Protein AF-A0A3B8XBS9-F1 (afdb_monomer_lite)

pLDDT: mean 78.5, std 13.41, range [51.91, 97.44]

Sequence (140 aa):
MGIAYRLMYAVGFTPWDRAVAIPLKELIEGPNALPAGRALDLGSGMGTKSVYMATHGGLKRDQRVRYAEGVTALAAPGATLLMMAFTKALPPVPSGVSETELRERFGPAWDLAWTKTGEQAGTPAMMRAAAAWFRLKKAA

Structure (mmCIF, N/CA/C/O backbone):
data_AF-A0A3B8XBS9-F1
#
_entry.id   AF-A0A3B8XBS9-F1
#
loop_
_atom_site.group_PDB
_atom_site.id
_atom_site.type_symbol
_atom_site.label_atom_id
_atom_site.label_alt_id
_atom_site.label_comp_id
_atom_site.label_asym_id
_atom_site.label_entity_id
_atom_site.label_seq_id
_atom_site.pdbx_PDB_ins_code
_atom_site.Cartn_x
_atom_site.Cartn_y
_atom_site.Cartn_z
_atom_site.occupancy
_atom_site.B_iso_or_equiv
_atom_site.auth_seq_id
_atom_site.auth_comp_id
_atom_site.auth_asym_id
_atom_site.auth_atom_id
_atom_site.pdbx_PDB_model_num
ATOM 1 N N . MET A 1 1 ? 10.762 -5.964 -21.915 1.00 56.34 1 MET A N 1
ATOM 2 C CA . MET A 1 1 ? 11.043 -7.201 -21.148 1.00 56.34 1 MET A CA 1
ATOM 3 C C . MET A 1 1 ? 12.070 -8.040 -21.893 1.00 56.34 1 MET A C 1
ATOM 5 O O . MET A 1 1 ? 11.888 -8.239 -23.086 1.00 56.34 1 MET A O 1
ATOM 9 N N . GLY A 1 2 ? 13.154 -8.473 -21.240 1.00 67.12 2 GLY A N 1
ATOM 10 C CA . GLY A 1 2 ? 14.240 -9.217 -21.899 1.00 67.12 2 GLY A CA 1
ATOM 11 C C . GLY A 1 2 ? 13.873 -10.673 -22.215 1.00 67.12 2 GLY A C 1
ATOM 12 O O . GLY A 1 2 ? 13.069 -11.277 -21.508 1.00 67.12 2 GLY A O 1
ATOM 13 N N . ILE A 1 3 ? 14.483 -11.246 -23.257 1.00 75.69 3 ILE A N 1
ATOM 14 C CA . ILE A 1 3 ? 14.268 -12.636 -23.714 1.00 75.69 3 ILE A CA 1
ATOM 15 C C . ILE A 1 3 ? 14.469 -13.659 -22.586 1.00 75.69 3 ILE A C 1
ATOM 17 O O . ILE A 1 3 ? 13.648 -14.559 -22.424 1.00 75.69 3 ILE A O 1
ATOM 21 N N . ALA A 1 4 ? 15.484 -13.459 -21.742 1.00 68.44 4 ALA A N 1
ATOM 22 C CA . ALA A 1 4 ? 15.750 -14.313 -20.584 1.00 68.44 4 ALA A CA 1
ATOM 23 C C . ALA A 1 4 ? 14.558 -14.396 -19.611 1.00 68.44 4 ALA A C 1
ATOM 25 O O . ALA A 1 4 ? 14.258 -15.461 -19.082 1.00 68.44 4 ALA A O 1
ATOM 26 N N . TYR A 1 5 ? 13.834 -13.289 -19.411 1.00 60.62 5 TYR A N 1
ATOM 27 C CA . TYR A 1 5 ? 12.685 -13.240 -18.506 1.00 60.62 5 TYR A CA 1
ATOM 28 C C . TYR A 1 5 ? 11.508 -14.058 -19.048 1.00 60.62 5 TYR A C 1
ATOM 30 O O . TYR A 1 5 ? 10.902 -14.835 -18.319 1.00 60.62 5 TYR A O 1
ATOM 38 N N . ARG A 1 6 ? 11.226 -13.942 -20.354 1.00 68.19 6 ARG A N 1
ATOM 39 C CA . ARG A 1 6 ? 10.164 -14.718 -21.016 1.00 68.19 6 ARG A CA 1
ATOM 40 C C . ARG A 1 6 ? 10.451 -16.218 -20.974 1.00 68.19 6 ARG A C 1
ATOM 42 O O . ARG A 1 6 ? 9.531 -16.986 -20.726 1.00 68.19 6 ARG A O 1
ATOM 49 N N . LEU A 1 7 ? 11.709 -16.615 -21.172 1.00 78.25 7 LEU A N 1
ATOM 50 C CA . LEU A 1 7 ? 12.126 -18.017 -21.105 1.00 78.25 7 LEU A CA 1
ATOM 51 C C . LEU A 1 7 ? 11.965 -18.597 -19.698 1.00 78.25 7 LEU A C 1
ATOM 53 O O . LEU A 1 7 ? 11.380 -19.663 -19.562 1.00 78.25 7 LEU A O 1
ATOM 57 N N . MET A 1 8 ? 12.394 -17.878 -18.657 1.00 74.25 8 MET A N 1
ATOM 58 C CA . MET A 1 8 ? 12.225 -18.319 -17.266 1.00 74.25 8 MET A CA 1
ATOM 59 C C . MET A 1 8 ? 10.749 -18.543 -16.892 1.00 74.25 8 MET A C 1
ATOM 61 O O . MET A 1 8 ? 10.430 -19.565 -16.289 1.00 74.25 8 MET A O 1
ATOM 65 N N . TYR A 1 9 ? 9.837 -17.657 -17.319 1.00 66.50 9 TYR A N 1
ATOM 66 C CA . TYR A 1 9 ? 8.392 -17.881 -17.149 1.00 66.50 9 TYR A CA 1
ATOM 67 C C . TYR A 1 9 ? 7.872 -19.065 -17.961 1.00 66.50 9 TYR A C 1
ATOM 69 O O . TYR A 1 9 ? 7.064 -19.834 -17.451 1.00 66.50 9 TYR A O 1
ATOM 77 N N . ALA A 1 10 ? 8.326 -19.219 -19.207 1.00 74.25 10 ALA A N 1
ATOM 78 C CA . ALA A 1 10 ? 7.876 -20.299 -20.080 1.00 74.25 10 ALA A CA 1
ATOM 79 C C . ALA A 1 10 ? 8.241 -21.690 -19.536 1.00 74.25 10 ALA A C 1
ATOM 81 O O . ALA A 1 10 ? 7.486 -22.634 -19.739 1.00 74.25 10 ALA A O 1
ATOM 82 N N . VAL A 1 11 ? 9.362 -21.809 -18.817 1.00 81.38 11 VAL A N 1
ATOM 83 C CA . VAL A 1 11 ? 9.810 -23.073 -18.206 1.00 81.38 11 VAL A CA 1
ATOM 84 C C . VAL A 1 11 ? 9.422 -23.214 -16.727 1.00 81.38 11 VAL A C 1
ATOM 86 O O . VAL A 1 11 ? 9.876 -24.141 -16.064 1.00 81.38 11 VAL A O 1
ATOM 89 N N . GLY A 1 12 ? 8.614 -22.294 -16.180 1.00 66.50 12 GLY A N 1
ATOM 90 C CA . GLY A 1 12 ? 8.169 -22.332 -14.778 1.00 66.50 12 GLY A CA 1
ATOM 91 C C . GLY A 1 12 ? 9.267 -22.050 -13.741 1.00 66.50 12 GLY A C 1
ATOM 92 O O . GLY A 1 12 ? 9.093 -22.316 -12.553 1.00 66.50 12 GLY A O 1
ATOM 93 N N . PHE A 1 13 ? 10.413 -21.508 -14.156 1.00 75.31 13 PHE A N 1
ATOM 94 C CA . PHE A 1 13 ? 11.512 -21.162 -13.260 1.00 75.31 13 PHE A CA 1
ATOM 95 C C . PHE A 1 13 ? 11.356 -19.722 -12.744 1.00 75.31 13 PHE A C 1
ATOM 97 O O . PHE A 1 13 ? 11.883 -18.779 -13.328 1.00 75.31 13 PHE A O 1
ATOM 104 N N . THR A 1 14 ? 10.647 -19.548 -11.623 1.00 67.38 14 THR A N 1
ATOM 105 C CA . THR A 1 14 ? 10.414 -18.244 -10.964 1.00 67.38 14 THR A CA 1
ATOM 106 C C . THR A 1 14 ? 11.117 -18.165 -9.597 1.00 67.38 14 THR A C 1
ATOM 108 O O . THR A 1 14 ? 10.477 -18.233 -8.550 1.00 67.38 14 THR A O 1
ATOM 111 N N . PRO A 1 15 ? 12.459 -18.051 -9.541 1.00 63.41 15 PRO A N 1
ATOM 112 C CA . PRO A 1 15 ? 13.207 -18.098 -8.277 1.00 63.41 15 PRO A CA 1
ATOM 113 C C . PRO A 1 15 ? 12.849 -16.963 -7.304 1.00 63.41 15 PRO A C 1
ATOM 115 O O . PRO A 1 15 ? 12.975 -17.137 -6.098 1.00 63.41 15 PRO A O 1
ATOM 118 N N . TRP A 1 16 ? 12.354 -15.832 -7.812 1.00 65.62 16 TRP A N 1
ATOM 119 C CA . TRP A 1 16 ? 11.865 -14.701 -7.011 1.00 65.62 16 TRP A CA 1
ATOM 120 C C . TRP A 1 16 ? 10.494 -14.934 -6.352 1.00 65.62 16 TRP A C 1
ATOM 122 O O . TRP A 1 16 ? 10.027 -14.061 -5.634 1.00 65.62 16 TRP A O 1
ATOM 132 N N . ASP A 1 17 ? 9.854 -16.080 -6.586 1.00 63.16 17 ASP A N 1
ATOM 133 C CA . ASP A 1 17 ? 8.454 -16.349 -6.221 1.00 63.16 17 ASP A CA 1
ATOM 134 C C . ASP A 1 17 ? 8.303 -17.580 -5.305 1.00 63.16 17 ASP A C 1
ATOM 136 O O . ASP A 1 17 ? 7.211 -18.088 -5.073 1.00 63.16 17 ASP A O 1
ATOM 140 N N . ARG A 1 18 ? 9.428 -18.111 -4.807 1.00 63.97 18 ARG A N 1
ATOM 141 C CA . ARG A 1 18 ? 9.477 -19.369 -4.037 1.00 63.97 18 ARG A CA 1
ATOM 142 C C . ARG A 1 18 ? 9.427 -19.184 -2.524 1.00 63.97 18 ARG A C 1
ATOM 144 O O . ARG A 1 18 ? 9.417 -20.173 -1.798 1.00 63.97 18 ARG A O 1
ATOM 151 N N . ALA A 1 19 ? 9.448 -17.945 -2.045 1.00 66.56 19 ALA A N 1
ATOM 152 C CA . ALA A 1 19 ? 9.468 -17.632 -0.625 1.00 66.56 19 ALA A CA 1
ATOM 153 C C . ALA A 1 19 ? 8.309 -16.703 -0.272 1.00 66.56 19 ALA A C 1
ATOM 155 O O . ALA A 1 19 ? 8.049 -15.723 -0.970 1.00 66.56 19 ALA A O 1
ATOM 156 N N . VAL A 1 20 ? 7.643 -16.998 0.845 1.00 71.19 20 VAL A N 1
ATOM 157 C CA . VAL A 1 20 ? 6.660 -16.090 1.442 1.00 71.19 20 VAL A CA 1
ATOM 158 C C . VAL A 1 20 ? 7.371 -14.793 1.817 1.00 71.19 20 VAL A C 1
ATOM 160 O O . VAL A 1 20 ? 8.438 -14.817 2.433 1.00 71.19 20 VAL A O 1
ATOM 163 N N . ALA A 1 21 ? 6.781 -13.655 1.449 1.00 77.00 21 ALA A N 1
ATOM 164 C CA . ALA A 1 21 ? 7.328 -12.355 1.806 1.00 77.00 21 ALA A CA 1
ATOM 165 C C . ALA A 1 21 ? 7.444 -12.227 3.333 1.00 77.00 21 ALA A C 1
ATOM 167 O O . ALA A 1 21 ? 6.465 -12.445 4.046 1.00 77.00 21 ALA A O 1
ATOM 168 N N . ILE A 1 22 ? 8.623 -11.836 3.828 1.00 82.31 22 ILE A N 1
ATOM 169 C CA . ILE A 1 22 ? 8.894 -11.710 5.271 1.00 82.31 22 ILE A CA 1
ATOM 170 C C . ILE A 1 22 ? 7.824 -10.859 5.976 1.00 82.31 22 ILE A C 1
ATOM 172 O O . ILE A 1 22 ? 7.284 -11.338 6.970 1.00 82.31 22 ILE A O 1
ATOM 176 N N . PRO A 1 23 ? 7.401 -9.686 5.455 1.00 82.75 23 PRO A N 1
ATOM 177 C CA . PRO A 1 23 ? 6.376 -8.895 6.132 1.00 82.75 23 PRO A CA 1
ATOM 178 C C . PRO A 1 23 ? 4.999 -9.567 6.189 1.00 82.75 23 PRO A C 1
ATOM 180 O O . PRO A 1 23 ? 4.244 -9.336 7.128 1.00 82.75 23 PRO A O 1
ATOM 183 N N . LEU A 1 24 ? 4.661 -10.415 5.210 1.00 82.69 24 LEU A N 1
ATOM 184 C CA . LEU A 1 24 ? 3.436 -11.215 5.256 1.00 82.69 24 LEU A CA 1
ATOM 185 C C . LEU A 1 24 ? 3.555 -12.315 6.313 1.00 82.69 24 LEU A C 1
ATOM 187 O O . LEU A 1 24 ? 2.647 -12.489 7.121 1.00 82.69 24 LEU A O 1
ATOM 191 N N . LYS A 1 25 ? 4.697 -13.011 6.342 1.00 84.12 25 LYS A N 1
ATOM 192 C CA . LYS A 1 25 ? 4.979 -14.041 7.344 1.00 84.12 25 LYS A CA 1
ATOM 193 C C . LYS A 1 25 ? 4.928 -13.468 8.761 1.00 84.12 25 LYS A C 1
ATOM 195 O O . LYS A 1 25 ? 4.287 -14.050 9.622 1.00 84.12 25 LYS A O 1
ATOM 200 N N . GLU A 1 26 ? 5.524 -12.302 9.001 1.00 86.38 26 GLU A N 1
ATOM 201 C CA . GLU A 1 26 ? 5.475 -11.615 10.300 1.00 86.38 26 GLU A CA 1
ATOM 202 C C . GLU A 1 26 ? 4.046 -11.256 10.732 1.00 86.38 26 GLU A C 1
ATOM 204 O O . GLU A 1 26 ? 3.730 -11.327 11.917 1.00 86.38 26 GLU A O 1
ATOM 209 N N . LEU A 1 27 ? 3.169 -10.887 9.791 1.00 85.56 27 LEU A N 1
ATOM 210 C CA . LEU A 1 27 ? 1.770 -10.580 10.098 1.00 85.56 27 LEU A CA 1
ATOM 211 C C . LEU A 1 27 ? 0.921 -11.822 10.391 1.00 85.56 27 LEU A C 1
ATOM 213 O O . LEU A 1 27 ? -0.118 -11.676 11.029 1.00 85.56 27 LEU A O 1
ATOM 217 N N . ILE A 1 28 ? 1.329 -13.009 9.936 1.00 85.44 28 ILE A N 1
ATOM 218 C CA . ILE A 1 28 ? 0.577 -14.263 10.115 1.00 85.44 28 ILE A CA 1
ATOM 219 C C . ILE A 1 28 ? 1.144 -15.106 11.266 1.00 85.44 28 ILE A C 1
ATOM 221 O O . ILE A 1 28 ? 0.385 -15.674 12.042 1.00 85.44 28 ILE A O 1
ATOM 225 N N . GLU A 1 29 ? 2.467 -15.191 11.379 1.00 88.06 29 GLU A N 1
ATOM 226 C CA . GLU A 1 29 ? 3.182 -16.100 12.287 1.00 88.06 29 GLU A CA 1
ATOM 227 C C . GLU A 1 29 ? 4.015 -15.358 13.346 1.00 88.06 29 GLU A C 1
ATOM 229 O O . GLU A 1 29 ? 4.594 -15.984 14.232 1.00 88.06 29 GLU A O 1
ATOM 234 N N . GLY A 1 30 ? 4.140 -14.031 13.242 1.00 86.38 30 GLY A N 1
ATOM 235 C CA . GLY A 1 30 ? 4.991 -13.238 14.127 1.00 86.38 30 GLY A CA 1
ATOM 236 C C . GLY A 1 30 ? 4.409 -13.023 15.530 1.00 86.38 30 GLY A C 1
ATOM 237 O O . GLY A 1 30 ? 3.253 -13.340 15.801 1.00 86.38 30 GLY A O 1
ATOM 238 N N . PRO A 1 31 ? 5.182 -12.399 16.438 1.00 86.62 31 PRO A N 1
ATOM 239 C CA . PRO A 1 31 ? 4.768 -12.181 17.829 1.00 86.62 31 PRO A CA 1
ATOM 240 C C . PRO A 1 31 ? 3.521 -11.293 17.969 1.00 86.62 31 PRO A C 1
ATOM 242 O O . PRO A 1 31 ? 2.835 -11.354 18.981 1.00 86.62 31 PRO A O 1
ATOM 245 N N . ASN A 1 32 ? 3.224 -10.486 16.945 1.00 86.62 32 ASN A N 1
ATOM 246 C CA . ASN A 1 32 ? 2.040 -9.631 16.858 1.00 86.62 32 ASN A CA 1
ATOM 247 C C . ASN A 1 32 ? 1.136 -10.057 15.686 1.00 86.62 32 ASN A C 1
ATOM 249 O O . ASN A 1 32 ? 0.623 -9.198 14.960 1.00 86.62 32 ASN A O 1
ATOM 253 N N . ALA A 1 33 ? 1.019 -11.370 15.456 1.00 86.25 33 ALA A N 1
ATOM 254 C CA . ALA A 1 33 ? 0.208 -11.933 14.385 1.00 86.25 33 ALA A CA 1
ATOM 255 C C . ALA A 1 33 ? -1.233 -11.411 14.434 1.00 86.25 33 ALA A C 1
ATOM 257 O O . ALA A 1 33 ? -1.836 -11.244 15.497 1.00 86.25 33 ALA A O 1
ATOM 258 N N . LEU A 1 34 ? -1.786 -11.145 13.254 1.00 85.56 34 LEU A N 1
ATOM 259 C CA . LEU A 1 34 ? -3.180 -10.762 13.114 1.00 85.56 34 LEU A CA 1
ATOM 260 C C . LEU A 1 34 ? -4.085 -11.958 13.442 1.00 85.56 34 LEU A C 1
ATOM 262 O O . LEU A 1 34 ? -3.750 -13.093 13.094 1.00 85.56 34 LEU A O 1
ATOM 266 N N . PRO A 1 35 ? -5.253 -11.725 14.069 1.00 83.25 35 PRO A N 1
ATOM 267 C CA . PRO A 1 35 ? -6.230 -12.786 14.259 1.00 83.25 35 PRO A CA 1
ATOM 268 C C . PRO A 1 35 ? -6.678 -13.339 12.902 1.00 83.25 35 PRO A C 1
ATOM 270 O O . PRO A 1 35 ? -6.777 -12.601 11.916 1.00 83.25 35 PRO A O 1
ATOM 273 N N . ALA A 1 36 ? -6.977 -14.638 12.861 1.00 81.06 36 ALA A N 1
ATOM 274 C CA . ALA A 1 36 ? -7.491 -15.279 11.659 1.00 81.06 36 ALA A CA 1
ATOM 275 C C . ALA A 1 36 ? -8.768 -14.575 11.168 1.00 81.06 36 ALA A C 1
ATOM 277 O O . ALA A 1 36 ? -9.656 -14.234 11.951 1.00 81.06 36 ALA A O 1
ATOM 278 N N . GLY A 1 37 ? -8.865 -14.367 9.857 1.00 76.06 37 GLY A N 1
ATOM 279 C CA . GLY A 1 37 ? -9.963 -13.632 9.244 1.00 76.06 37 GLY A CA 1
ATOM 280 C C . GLY A 1 37 ? -10.007 -13.814 7.732 1.00 76.06 37 GLY A C 1
ATOM 281 O O . GLY A 1 37 ? -9.249 -14.592 7.154 1.00 76.06 37 GLY A O 1
ATOM 282 N N . ARG A 1 38 ? -10.917 -13.089 7.077 1.00 77.56 38 ARG A N 1
ATOM 283 C CA . ARG A 1 38 ? -11.006 -13.082 5.612 1.00 77.56 38 ARG A CA 1
ATOM 284 C C . ARG A 1 38 ? -9.839 -12.282 5.037 1.00 77.56 38 ARG A C 1
ATOM 286 O O . ARG A 1 38 ? -9.664 -11.119 5.389 1.00 77.56 38 ARG A O 1
ATOM 293 N N . ALA A 1 39 ? -9.088 -12.896 4.130 1.00 75.12 39 ALA A N 1
ATOM 294 C CA . ALA A 1 39 ? -8.021 -12.249 3.379 1.00 75.12 39 ALA A CA 1
ATOM 295 C C . ALA A 1 39 ? -8.399 -12.162 1.895 1.00 75.12 39 ALA A C 1
ATOM 297 O O . ALA A 1 39 ? -8.988 -13.090 1.341 1.00 75.12 39 ALA A O 1
ATOM 298 N N . LEU A 1 40 ? -8.052 -11.042 1.263 1.00 74.75 40 LEU A N 1
ATOM 299 C CA . LEU A 1 40 ? -8.159 -10.830 -0.177 1.00 74.75 40 LEU A CA 1
ATOM 300 C C . LEU A 1 40 ? -6.770 -10.476 -0.698 1.00 74.75 40 LEU A C 1
ATOM 302 O O . LEU A 1 40 ? -6.182 -9.491 -0.258 1.00 74.75 40 LEU A O 1
ATOM 306 N N . ASP A 1 41 ? -6.265 -11.265 -1.638 1.00 71.44 41 ASP A N 1
ATOM 307 C CA . ASP A 1 41 ? -4.999 -10.987 -2.306 1.00 71.44 41 ASP A CA 1
ATOM 308 C C . ASP A 1 41 ? -5.260 -10.311 -3.661 1.00 71.44 41 ASP A C 1
ATOM 310 O O . ASP A 1 41 ? -5.790 -10.912 -4.601 1.00 71.44 41 ASP A O 1
ATOM 314 N N . LEU A 1 42 ? -4.914 -9.026 -3.746 1.00 68.56 42 LEU A N 1
ATOM 315 C CA . LEU A 1 42 ? -5.034 -8.223 -4.958 1.00 68.56 42 LEU A CA 1
ATOM 316 C C . LEU A 1 42 ? -3.698 -8.215 -5.697 1.00 68.56 42 LEU A C 1
ATOM 318 O O . LEU A 1 42 ? -2.826 -7.387 -5.441 1.00 68.56 42 LEU A O 1
ATOM 322 N N . GLY A 1 43 ? -3.569 -9.126 -6.662 1.00 64.94 43 GLY A N 1
ATOM 323 C CA . GLY A 1 43 ? -2.333 -9.310 -7.426 1.00 64.94 43 GLY A CA 1
ATOM 324 C C . GLY A 1 43 ? -1.617 -10.638 -7.174 1.00 64.94 43 GLY A C 1
ATOM 325 O O . GLY A 1 43 ? -0.444 -10.736 -7.521 1.00 64.94 43 GLY A O 1
ATOM 326 N N . SER A 1 44 ? -2.334 -11.652 -6.677 1.00 53.44 44 SER A N 1
ATOM 327 C CA . SER A 1 44 ? -1.882 -12.992 -6.247 1.00 53.44 44 SER A CA 1
ATOM 328 C C . SER A 1 44 ? -1.163 -13.884 -7.276 1.00 53.44 44 SER A C 1
ATOM 330 O O . SER A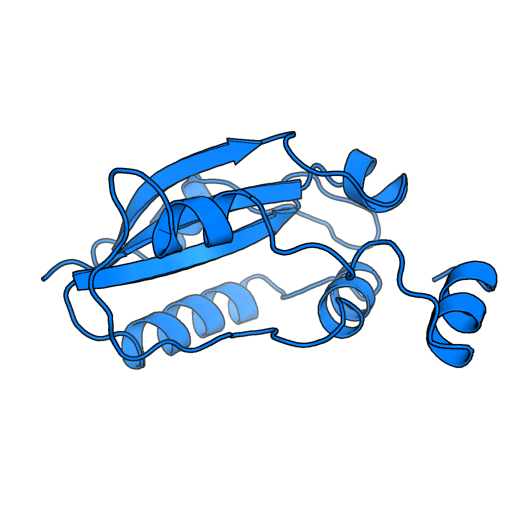 1 44 ? -1.024 -15.090 -7.079 1.00 53.44 44 SER A O 1
ATOM 332 N N . GLY A 1 45 ? -0.799 -13.351 -8.442 1.00 54.44 45 GLY A N 1
ATOM 333 C CA . GLY A 1 45 ? -0.106 -14.116 -9.477 1.00 54.44 45 GLY A CA 1
ATOM 334 C C . GLY A 1 45 ? 1.395 -14.238 -9.208 1.00 54.44 45 GLY A C 1
ATOM 335 O O . GLY A 1 45 ? 1.916 -13.665 -8.262 1.00 54.44 45 GLY A O 1
ATOM 336 N N . MET A 1 46 ? 2.112 -14.884 -10.133 1.00 51.91 46 MET A N 1
ATOM 337 C CA . MET A 1 46 ? 3.564 -15.132 -10.054 1.00 51.91 46 MET A CA 1
ATOM 338 C C . MET A 1 46 ? 4.450 -13.881 -10.265 1.00 51.91 46 MET A C 1
ATOM 340 O O . MET A 1 46 ? 5.455 -13.911 -10.985 1.00 51.91 46 MET A O 1
ATOM 344 N N . GLY A 1 47 ? 3.984 -12.702 -9.842 1.00 52.81 47 GLY A N 1
ATOM 345 C CA . GLY A 1 47 ? 4.577 -11.397 -10.154 1.00 52.81 47 GLY A CA 1
ATOM 346 C C . GLY A 1 47 ? 4.507 -10.985 -11.634 1.00 52.81 47 GLY A C 1
ATOM 347 O O . GLY A 1 47 ? 4.780 -9.830 -11.957 1.00 52.81 47 GLY A O 1
ATOM 348 N N . THR A 1 48 ? 4.088 -11.871 -12.551 1.00 52.09 48 THR A N 1
ATOM 349 C CA . THR A 1 48 ? 4.087 -11.634 -14.008 1.00 52.09 48 THR A CA 1
ATOM 350 C C . THR A 1 48 ? 3.251 -10.423 -14.389 1.00 52.09 48 THR A C 1
ATOM 352 O O . THR A 1 48 ? 3.655 -9.643 -15.243 1.00 52.09 48 THR A O 1
ATOM 355 N N . LYS A 1 49 ? 2.091 -10.241 -13.747 1.00 54.94 49 LYS A N 1
ATOM 356 C CA . LYS A 1 49 ? 1.194 -9.105 -13.999 1.00 54.9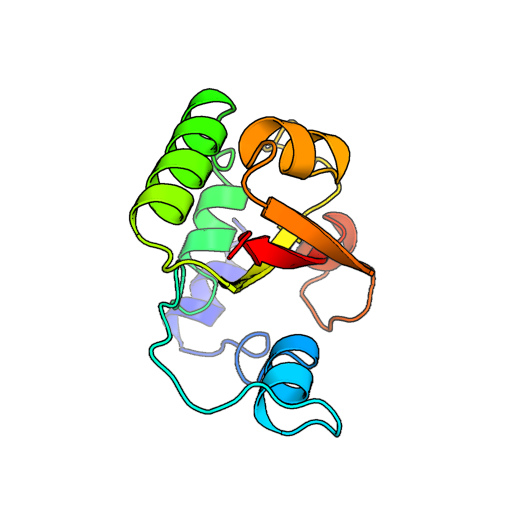4 49 LYS A CA 1
ATOM 357 C C . LYS A 1 49 ? 1.798 -7.804 -13.478 1.00 54.94 49 LYS A C 1
ATOM 359 O O . LYS A 1 49 ? 1.766 -6.805 -14.186 1.00 54.94 49 LYS A O 1
ATOM 364 N N . SER A 1 50 ? 2.415 -7.829 -12.298 1.00 53.78 50 SER A N 1
ATOM 365 C CA . SER A 1 50 ? 3.106 -6.677 -11.709 1.00 53.78 50 SER A CA 1
ATOM 366 C C . SER A 1 50 ? 4.308 -6.255 -12.548 1.00 53.78 50 SER A C 1
ATOM 368 O O . SER A 1 50 ? 4.493 -5.071 -12.808 1.00 53.78 50 SER A O 1
ATOM 370 N N . VAL A 1 51 ? 5.079 -7.216 -13.060 1.00 53.50 51 VAL A N 1
ATOM 371 C CA . VAL A 1 51 ? 6.225 -6.955 -13.933 1.00 53.50 51 VAL A CA 1
ATOM 372 C C . VAL A 1 51 ? 5.802 -6.560 -15.351 1.00 53.50 51 VAL A C 1
ATOM 374 O O . VAL A 1 51 ? 6.415 -5.675 -15.953 1.00 53.50 51 VAL A O 1
ATOM 377 N N . TYR A 1 52 ? 4.724 -7.143 -15.877 1.00 57.41 52 TYR A N 1
ATOM 378 C CA . TYR A 1 52 ? 4.113 -6.723 -17.137 1.00 57.41 52 TYR A CA 1
ATOM 379 C C . TYR A 1 52 ? 3.620 -5.279 -17.034 1.00 57.41 52 TYR A C 1
ATOM 381 O O . TYR A 1 52 ? 4.022 -4.449 -17.842 1.00 57.41 52 TYR A O 1
ATOM 389 N N . MET A 1 53 ? 2.857 -4.935 -15.995 1.00 59.56 53 MET A N 1
ATOM 390 C CA . MET A 1 53 ? 2.431 -3.558 -15.745 1.00 59.56 53 MET A CA 1
ATOM 391 C C . MET A 1 53 ? 3.638 -2.636 -15.565 1.00 59.56 53 MET A C 1
ATOM 393 O O . MET A 1 53 ? 3.727 -1.636 -16.265 1.00 59.56 53 MET A O 1
ATOM 397 N N . ALA A 1 54 ? 4.619 -2.990 -14.729 1.00 57.38 54 ALA A N 1
ATOM 398 C CA . ALA A 1 54 ? 5.829 -2.188 -14.527 1.00 57.38 54 ALA A CA 1
ATOM 399 C C . ALA A 1 54 ? 6.649 -1.979 -15.811 1.00 57.38 54 ALA A C 1
ATOM 401 O O . ALA A 1 54 ? 7.366 -0.994 -15.924 1.00 57.38 54 ALA A O 1
ATOM 402 N N . THR A 1 55 ? 6.536 -2.860 -16.807 1.00 54.00 55 THR A N 1
ATOM 403 C CA . THR A 1 55 ? 7.187 -2.656 -18.112 1.00 54.00 55 THR A CA 1
ATOM 404 C C . THR A 1 55 ? 6.318 -2.009 -19.174 1.00 54.00 55 THR A C 1
ATOM 406 O O . THR A 1 55 ? 6.847 -1.620 -20.211 1.00 54.00 55 THR A O 1
ATOM 409 N N . HIS A 1 56 ? 5.028 -1.831 -18.899 1.00 58.72 56 HIS A N 1
ATOM 410 C CA . HIS A 1 56 ? 4.053 -1.192 -19.783 1.00 58.72 56 HIS A CA 1
ATOM 411 C C . HIS A 1 56 ? 3.423 0.058 -19.134 1.00 58.72 56 HIS A C 1
ATOM 413 O O . HIS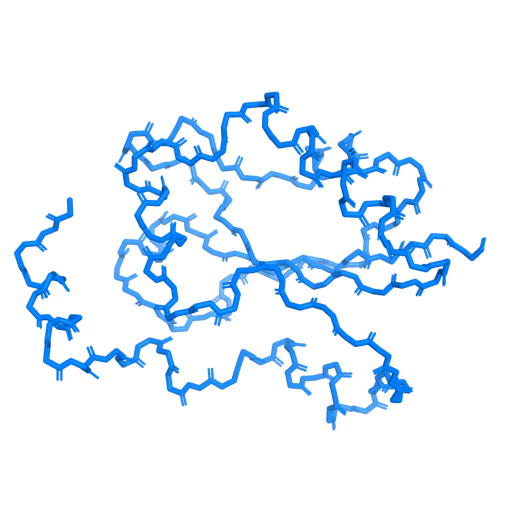 A 1 56 ? 2.305 0.439 -19.467 1.00 58.72 56 HIS A O 1
ATOM 419 N N . GLY A 1 57 ? 4.146 0.712 -18.214 1.00 60.12 57 GLY A N 1
ATOM 420 C CA . GLY A 1 57 ? 3.792 2.028 -17.655 1.00 60.12 57 GLY A CA 1
ATOM 421 C C . GLY A 1 57 ? 3.034 2.022 -16.321 1.00 60.12 57 GLY A C 1
ATOM 422 O O . GLY A 1 57 ? 2.772 3.089 -15.772 1.00 60.12 57 GLY A O 1
ATOM 423 N N . GLY A 1 58 ? 2.745 0.852 -15.754 1.00 71.56 58 GLY A N 1
ATOM 424 C CA . GLY A 1 58 ? 2.063 0.694 -14.469 1.00 71.56 58 GLY A CA 1
ATOM 425 C C . GLY A 1 58 ? 0.624 1.220 -14.478 1.00 71.56 58 GLY A C 1
ATOM 426 O O . GLY A 1 58 ? 0.060 1.532 -15.526 1.00 71.56 58 GLY A O 1
ATOM 427 N N . LEU A 1 59 ? 0.022 1.339 -13.290 1.00 80.06 59 LEU A N 1
ATOM 428 C CA . LEU A 1 59 ? -1.231 2.079 -13.140 1.00 80.06 59 LEU A CA 1
ATOM 429 C C . LEU A 1 59 ? -0.970 3.580 -13.319 1.00 80.06 59 LEU A C 1
ATOM 431 O O . LEU A 1 59 ? -0.142 4.164 -12.608 1.00 80.06 59 LEU A O 1
ATOM 435 N N . LYS A 1 60 ? -1.726 4.206 -14.228 1.00 81.94 60 LYS A N 1
ATOM 436 C CA . LYS A 1 60 ? -1.795 5.667 -14.394 1.00 81.94 60 LYS A CA 1
ATOM 437 C C . LYS A 1 60 ? -2.378 6.323 -13.138 1.00 81.94 60 LYS A C 1
ATOM 439 O O . LYS A 1 60 ? -3.071 5.666 -12.365 1.00 81.94 60 LYS A O 1
ATOM 444 N N . ARG A 1 61 ? -2.166 7.632 -12.961 1.00 81.44 61 ARG A N 1
ATOM 445 C CA . ARG A 1 61 ? -2.640 8.383 -11.778 1.00 81.44 61 ARG A CA 1
ATOM 446 C C . ARG A 1 61 ? -4.125 8.144 -11.471 1.00 81.44 61 ARG A C 1
ATOM 448 O O . ARG A 1 61 ? -4.430 7.748 -10.353 1.00 81.44 61 ARG A O 1
ATOM 455 N N . ASP A 1 62 ? -5.015 8.257 -12.454 1.00 83.69 62 ASP A N 1
ATOM 456 C CA . ASP A 1 62 ? -6.459 8.037 -12.241 1.00 83.69 62 ASP A CA 1
ATOM 457 C C . ASP A 1 62 ? -6.794 6.575 -11.920 1.00 83.69 62 ASP A C 1
ATOM 459 O O . ASP A 1 62 ? -7.724 6.276 -11.176 1.00 83.69 62 ASP A O 1
ATOM 463 N N . GLN A 1 63 ? -6.019 5.631 -12.460 1.00 86.38 63 GLN A N 1
ATOM 464 C CA . GLN A 1 63 ? -6.181 4.214 -12.137 1.00 86.38 63 GLN A CA 1
ATOM 465 C C . GLN A 1 63 ? -5.729 3.911 -10.705 1.00 86.38 63 GLN A C 1
ATOM 467 O O . GLN A 1 63 ? -6.319 3.046 -10.069 1.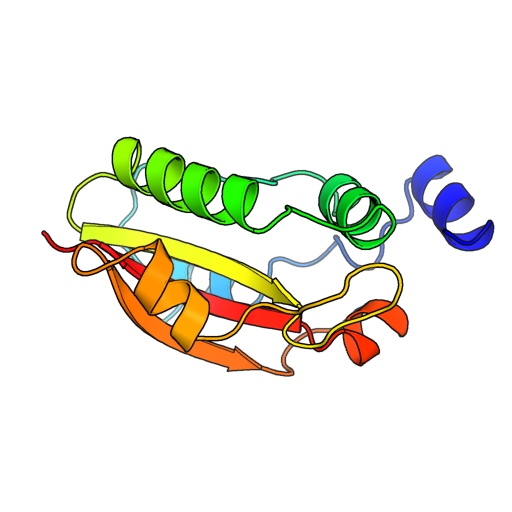00 86.38 63 GLN A O 1
ATOM 472 N N . ARG A 1 64 ? -4.728 4.632 -10.180 1.00 88.00 64 ARG A N 1
ATOM 473 C CA . ARG A 1 64 ? -4.311 4.528 -8.774 1.00 88.00 64 ARG A CA 1
ATOM 474 C C . ARG A 1 64 ? -5.371 5.089 -7.818 1.00 88.00 64 ARG A C 1
ATOM 476 O O . ARG A 1 64 ? -5.546 4.515 -6.751 1.00 88.00 64 ARG A O 1
ATOM 483 N N . VAL A 1 65 ? -6.096 6.151 -8.204 1.00 88.62 65 VAL A N 1
ATOM 484 C CA . VAL A 1 65 ? -7.269 6.641 -7.443 1.00 88.62 65 VAL A CA 1
ATOM 485 C C . VAL A 1 65 ? -8.339 5.554 -7.379 1.00 88.62 65 VAL A C 1
ATOM 487 O O . VAL A 1 65 ? -8.672 5.089 -6.295 1.00 88.62 65 VAL A O 1
ATOM 490 N N . ARG A 1 66 ? -8.788 5.058 -8.540 1.00 89.06 66 ARG A N 1
ATOM 491 C CA . ARG A 1 66 ? -9.827 4.015 -8.608 1.00 89.06 66 ARG A CA 1
ATOM 492 C C . ARG A 1 66 ? -9.438 2.724 -7.894 1.00 89.06 66 ARG A C 1
ATOM 494 O O . ARG A 1 66 ? -10.292 2.039 -7.343 1.00 89.06 66 ARG A O 1
ATOM 501 N N . TYR A 1 67 ? -8.150 2.383 -7.902 1.00 89.50 67 TYR A N 1
ATOM 502 C CA . TYR A 1 67 ? -7.631 1.262 -7.126 1.00 89.50 67 TYR A CA 1
ATOM 503 C C . TYR A 1 67 ? -7.840 1.485 -5.623 1.00 89.50 67 TYR A C 1
ATOM 505 O O . TYR A 1 67 ? -8.412 0.621 -4.965 1.00 89.50 67 TYR A O 1
ATOM 513 N N . ALA A 1 68 ? -7.435 2.641 -5.086 1.00 91.00 68 ALA A N 1
ATOM 514 C CA . ALA A 1 68 ? -7.624 2.961 -3.672 1.00 91.00 68 ALA A CA 1
ATOM 515 C C . ALA A 1 68 ? -9.112 3.000 -3.280 1.00 91.00 68 ALA A C 1
ATOM 517 O O . ALA A 1 68 ? -9.484 2.447 -2.245 1.00 91.00 68 ALA A O 1
ATOM 518 N N . GLU A 1 69 ? -9.974 3.566 -4.130 1.00 91.88 69 GLU A N 1
ATOM 519 C CA . GLU A 1 69 ? -11.432 3.578 -3.938 1.00 91.88 69 GLU A CA 1
ATOM 520 C C . GLU A 1 69 ? -12.014 2.158 -3.899 1.00 91.88 69 GLU A C 1
ATOM 522 O O . GLU A 1 69 ? -12.723 1.806 -2.957 1.00 91.88 69 GLU A O 1
ATOM 527 N N . GLY A 1 70 ? -11.670 1.312 -4.876 1.00 91.38 70 GLY A N 1
ATOM 528 C CA . GLY A 1 70 ? -12.148 -0.070 -4.944 1.00 91.38 70 GLY A CA 1
ATOM 529 C C . GLY A 1 70 ? -11.681 -0.915 -3.757 1.00 91.38 70 GLY A C 1
ATOM 530 O O . GLY A 1 70 ? -12.482 -1.625 -3.151 1.00 91.38 70 GLY A O 1
ATOM 531 N N . VAL A 1 71 ? -10.407 -0.794 -3.369 1.00 92.12 71 VAL A N 1
ATOM 532 C CA . VAL A 1 71 ? -9.870 -1.443 -2.161 1.00 92.12 71 VAL A CA 1
ATOM 533 C C . VAL A 1 71 ? -10.623 -0.973 -0.919 1.00 92.12 71 VAL A C 1
ATOM 535 O O . VAL A 1 71 ? -11.021 -1.786 -0.088 1.00 92.12 71 VAL A O 1
ATOM 538 N N . THR A 1 72 ? -10.861 0.333 -0.800 1.00 93.69 72 THR A N 1
ATOM 539 C CA . THR A 1 72 ? -11.559 0.919 0.349 1.00 93.69 72 THR A CA 1
ATOM 540 C C . THR A 1 72 ? -13.005 0.451 0.442 1.00 93.69 72 THR A C 1
ATOM 542 O O . THR A 1 72 ? -13.460 0.149 1.546 1.00 93.69 72 THR A O 1
ATOM 545 N N . ALA A 1 73 ? -13.706 0.351 -0.689 1.00 92.94 73 ALA A N 1
ATOM 546 C CA . ALA A 1 73 ? -15.086 -0.119 -0.751 1.00 92.94 73 ALA A CA 1
ATOM 547 C C . ALA A 1 73 ? -15.227 -1.593 -0.333 1.00 92.94 73 ALA A C 1
ATOM 549 O O . ALA A 1 73 ? -16.215 -1.959 0.297 1.00 92.94 73 ALA A O 1
ATOM 550 N N . LEU A 1 74 ? -14.236 -2.432 -0.651 1.00 91.31 74 LEU A N 1
ATOM 551 C CA . LEU A 1 74 ? -14.247 -3.862 -0.324 1.00 91.31 74 LEU A CA 1
ATOM 552 C C . LEU A 1 74 ? -13.729 -4.174 1.088 1.00 91.31 74 LEU A C 1
ATOM 554 O O . LEU A 1 74 ? -14.067 -5.212 1.658 1.00 91.31 74 LEU A O 1
ATOM 558 N N . ALA A 1 75 ? -12.888 -3.310 1.655 1.00 92.50 75 ALA A N 1
ATOM 559 C CA . ALA A 1 75 ? -12.279 -3.532 2.959 1.00 92.50 75 ALA A CA 1
ATOM 560 C C . ALA A 1 75 ? -13.283 -3.332 4.106 1.00 92.50 75 ALA A C 1
ATOM 562 O O . ALA A 1 75 ? -13.903 -2.273 4.230 1.00 92.50 75 ALA A O 1
ATOM 563 N N . ALA A 1 76 ? -13.388 -4.314 5.003 1.00 92.50 76 ALA A N 1
ATOM 564 C CA . ALA A 1 76 ? -14.116 -4.151 6.261 1.00 92.50 76 ALA A CA 1
ATOM 565 C C . ALA A 1 76 ? -13.440 -3.093 7.163 1.00 92.50 76 ALA A C 1
ATOM 567 O O . ALA A 1 76 ? -12.226 -2.887 7.046 1.00 92.50 76 ALA A O 1
ATOM 568 N N . PRO A 1 77 ? -14.176 -2.423 8.067 1.00 93.31 77 PRO A N 1
ATOM 569 C CA . PRO A 1 77 ? -13.558 -1.560 9.070 1.00 93.31 77 PRO A CA 1
ATOM 570 C C . PRO A 1 77 ? -12.502 -2.315 9.889 1.00 93.31 77 PRO A C 1
ATOM 572 O O . PRO A 1 77 ? -12.633 -3.514 10.140 1.00 93.31 77 PRO A O 1
ATOM 575 N N . GLY A 1 78 ? -11.406 -1.640 10.239 1.00 92.06 78 GLY A N 1
ATOM 576 C CA . GLY A 1 78 ? -10.262 -2.263 10.915 1.00 92.06 78 GLY A CA 1
ATOM 577 C C . GLY A 1 78 ? -9.373 -3.161 10.039 1.00 92.06 78 GLY A C 1
ATOM 578 O O . GLY A 1 78 ? -8.393 -3.715 10.548 1.00 92.06 78 GLY A O 1
ATOM 579 N N . ALA A 1 79 ? -9.668 -3.319 8.741 1.00 93.94 79 ALA A N 1
ATOM 580 C CA . ALA A 1 79 ? -8.872 -4.149 7.835 1.00 93.94 79 ALA A CA 1
ATOM 581 C C . ALA A 1 79 ? -7.405 -3.696 7.746 1.00 93.94 79 ALA A C 1
ATOM 583 O O . ALA A 1 79 ? -7.089 -2.507 7.790 1.00 93.94 79 ALA A O 1
ATOM 584 N N . THR A 1 80 ? -6.499 -4.660 7.561 1.00 94.12 80 THR A N 1
ATOM 585 C CA . THR A 1 80 ? -5.089 -4.395 7.245 1.00 94.12 80 THR A CA 1
ATOM 586 C C . THR A 1 80 ? -4.847 -4.621 5.757 1.00 94.12 80 THR A C 1
ATOM 588 O O . THR A 1 80 ? -5.148 -5.693 5.238 1.00 94.12 80 THR A O 1
ATOM 591 N N . LEU A 1 81 ? -4.258 -3.629 5.090 1.00 93.00 81 LEU A N 1
ATOM 592 C CA . LEU A 1 81 ? -3.743 -3.743 3.730 1.00 93.00 81 LEU A CA 1
ATOM 593 C C . LEU A 1 81 ? -2.219 -3.818 3.786 1.00 93.00 81 LEU A C 1
ATOM 595 O O . LEU A 1 81 ? -1.562 -2.867 4.210 1.00 93.00 81 LEU A O 1
ATOM 599 N N . LEU A 1 82 ? -1.662 -4.940 3.339 1.00 90.62 82 LEU A N 1
ATOM 600 C CA . LEU A 1 82 ? -0.233 -5.087 3.094 1.00 90.62 82 LEU A CA 1
ATOM 601 C C . LEU A 1 82 ? 0.020 -4.916 1.591 1.00 90.62 82 LEU A C 1
ATOM 603 O O . LEU A 1 82 ? -0.513 -5.674 0.786 1.00 90.62 82 LEU A O 1
ATOM 607 N N . MET A 1 83 ? 0.818 -3.921 1.209 1.00 88.69 83 MET A N 1
ATOM 608 C CA . MET A 1 83 ? 1.066 -3.569 -0.189 1.00 88.69 83 MET A CA 1
ATOM 609 C C . MET A 1 83 ? 2.559 -3.519 -0.486 1.00 88.69 83 MET A C 1
ATOM 611 O O . MET A 1 83 ? 3.303 -2.826 0.198 1.00 88.69 83 MET A O 1
ATOM 615 N N . MET A 1 84 ? 2.987 -4.190 -1.553 1.00 84.69 84 MET A N 1
ATOM 616 C CA . MET A 1 84 ? 4.318 -4.006 -2.126 1.00 84.69 84 MET A CA 1
ATOM 617 C C . MET A 1 84 ? 4.237 -3.061 -3.325 1.00 84.69 84 MET A C 1
ATOM 619 O O . MET A 1 84 ? 3.419 -3.265 -4.223 1.00 84.69 84 MET A O 1
ATOM 623 N N . ALA A 1 85 ? 5.106 -2.055 -3.375 1.00 83.69 85 ALA A N 1
ATOM 624 C CA . ALA A 1 85 ? 5.208 -1.154 -4.517 1.00 83.69 85 ALA A CA 1
ATOM 625 C C . ALA A 1 85 ? 6.648 -0.682 -4.754 1.00 83.69 85 ALA A C 1
ATOM 627 O O . ALA A 1 85 ? 7.493 -0.693 -3.861 1.00 83.69 85 ALA A O 1
ATOM 628 N N . PHE A 1 86 ? 6.931 -0.256 -5.986 1.00 82.94 86 PHE A N 1
ATOM 629 C CA . PHE A 1 86 ? 8.208 0.356 -6.350 1.00 82.94 86 PHE A CA 1
ATOM 630 C C . PHE A 1 86 ? 8.186 1.850 -6.040 1.00 82.94 86 PHE A C 1
ATOM 632 O O . PHE A 1 86 ? 7.266 2.558 -6.452 1.00 82.94 86 PHE A O 1
ATOM 639 N N . THR A 1 87 ? 9.206 2.331 -5.336 1.00 85.38 87 THR A N 1
ATOM 640 C CA . THR A 1 87 ? 9.279 3.724 -4.862 1.00 85.38 87 THR A CA 1
ATOM 641 C C . THR A 1 87 ? 10.059 4.639 -5.799 1.00 85.38 87 THR A C 1
ATOM 643 O O . THR A 1 87 ? 9.895 5.857 -5.751 1.00 85.38 87 THR A O 1
ATOM 646 N N . LYS A 1 88 ? 10.861 4.077 -6.712 1.00 81.62 88 LYS A N 1
ATOM 647 C CA . LYS A 1 88 ? 11.589 4.843 -7.729 1.00 81.62 88 LYS A CA 1
ATOM 648 C C . LYS A 1 88 ? 10.953 4.694 -9.104 1.00 81.62 88 LYS A C 1
ATOM 650 O O . LYS A 1 88 ? 10.476 3.625 -9.478 1.00 81.62 88 LYS A O 1
ATOM 655 N N . ALA A 1 89 ? 10.983 5.783 -9.870 1.00 75.38 89 ALA A N 1
ATOM 656 C CA . ALA A 1 89 ? 10.653 5.749 -11.287 1.00 75.38 89 ALA A CA 1
ATOM 657 C C . ALA A 1 89 ? 11.650 4.851 -12.032 1.00 75.38 89 ALA A C 1
ATOM 659 O O . ALA A 1 89 ? 12.856 4.888 -11.772 1.00 75.38 89 ALA A O 1
ATOM 660 N N . LEU A 1 90 ? 11.145 4.062 -12.975 1.00 68.12 90 LEU A N 1
ATOM 661 C CA . LEU A 1 90 ? 11.963 3.217 -13.833 1.00 68.12 90 LEU A CA 1
ATOM 662 C C . LEU A 1 90 ? 11.354 3.259 -15.237 1.00 68.12 90 LEU A C 1
ATOM 664 O O . LEU A 1 90 ? 10.225 2.795 -15.386 1.00 68.12 90 LEU A O 1
ATOM 668 N N . PRO A 1 91 ? 12.040 3.798 -16.262 1.00 63.12 91 PRO A N 1
ATOM 669 C CA . PRO A 1 91 ? 11.476 3.903 -17.605 1.00 63.12 91 PRO A CA 1
ATOM 670 C C . PRO A 1 91 ? 10.889 2.563 -18.091 1.00 63.12 91 PRO A C 1
ATOM 672 O O . PRO A 1 91 ? 11.564 1.536 -17.968 1.00 63.12 91 PRO A O 1
ATOM 675 N N . PRO A 1 92 ? 9.652 2.533 -18.629 1.00 63.53 92 PRO A N 1
ATOM 676 C CA . PRO A 1 92 ? 8.788 3.665 -18.995 1.00 63.53 92 PRO A CA 1
ATOM 677 C C . PRO A 1 92 ? 7.851 4.176 -17.877 1.00 63.53 92 PRO A C 1
ATOM 679 O O . PRO A 1 92 ? 6.993 5.009 -18.147 1.00 63.53 92 PRO A O 1
ATOM 682 N N . VAL A 1 93 ? 7.962 3.684 -16.640 1.00 67.31 93 VAL A N 1
ATOM 683 C CA . VAL A 1 93 ? 7.134 4.113 -15.500 1.00 67.31 93 VAL A CA 1
ATOM 684 C C . VAL A 1 93 ? 7.647 5.455 -14.968 1.00 67.31 93 VAL A C 1
ATOM 686 O O . VAL A 1 93 ? 8.742 5.506 -14.399 1.00 67.31 93 VAL A O 1
ATOM 689 N N . PRO A 1 94 ? 6.871 6.545 -15.113 1.00 68.38 94 PRO A N 1
ATOM 690 C CA . PRO A 1 94 ? 7.352 7.896 -14.836 1.00 68.38 94 PRO A CA 1
ATOM 691 C 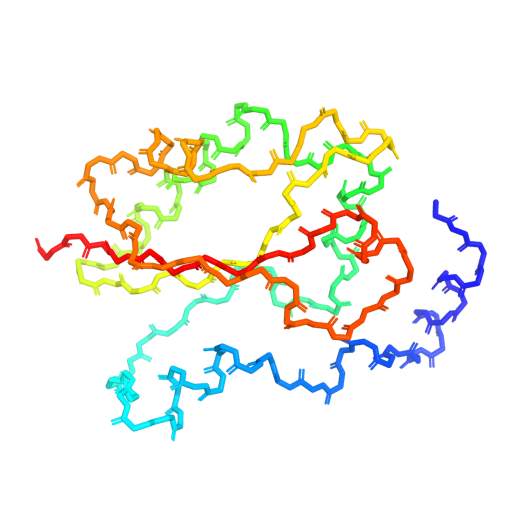C . PRO A 1 94 ? 7.432 8.215 -13.339 1.00 68.38 94 PRO A C 1
ATOM 693 O O . PRO A 1 94 ? 8.101 9.172 -12.960 1.00 68.38 94 PRO A O 1
ATOM 696 N N . SER A 1 95 ? 6.758 7.444 -12.477 1.00 78.50 95 SER A N 1
ATOM 697 C CA . SER A 1 95 ? 6.743 7.688 -11.033 1.00 78.50 95 SER A CA 1
ATOM 698 C C . SER A 1 95 ? 6.588 6.410 -10.210 1.00 78.50 95 SER A C 1
ATOM 700 O O . SER A 1 95 ? 5.736 5.560 -10.496 1.00 78.50 95 SER A O 1
ATOM 702 N N . GLY A 1 96 ? 7.378 6.318 -9.139 1.00 83.06 96 GLY A N 1
ATOM 703 C CA . GLY A 1 96 ? 7.158 5.351 -8.067 1.00 83.06 96 GLY A CA 1
ATOM 704 C C . GLY A 1 96 ? 5.945 5.709 -7.203 1.00 83.06 96 GLY A C 1
ATOM 705 O O . GLY A 1 96 ? 5.221 6.661 -7.499 1.00 83.06 96 GLY A O 1
ATOM 706 N N . VAL A 1 97 ? 5.716 4.917 -6.162 1.00 88.38 97 VAL A N 1
ATOM 707 C CA . VAL A 1 97 ? 4.741 5.182 -5.096 1.00 88.38 97 VAL A CA 1
ATOM 708 C C . VAL A 1 97 ? 5.457 5.844 -3.922 1.00 88.38 97 VAL A C 1
ATOM 710 O O . VAL A 1 97 ? 6.531 5.394 -3.522 1.00 88.38 97 VAL A O 1
ATOM 713 N N . SER A 1 98 ? 4.864 6.899 -3.365 1.00 90.25 98 SER A N 1
ATOM 714 C CA . SER A 1 98 ? 5.337 7.558 -2.142 1.00 90.25 98 SER A CA 1
ATOM 715 C C . SER A 1 98 ? 4.327 7.412 -1.004 1.00 90.25 98 SER A C 1
ATOM 717 O O . SER A 1 98 ? 3.138 7.196 -1.238 1.00 90.25 98 SER A O 1
ATOM 719 N N . GLU A 1 99 ? 4.779 7.582 0.241 1.00 93.06 99 GLU A N 1
ATOM 720 C CA . GLU A 1 99 ? 3.867 7.620 1.392 1.00 93.06 99 GLU A CA 1
ATOM 721 C C . GLU A 1 99 ? 2.835 8.742 1.273 1.00 93.06 99 GLU A C 1
ATOM 723 O O . GLU A 1 99 ? 1.670 8.541 1.602 1.00 93.06 99 GLU A O 1
ATOM 728 N N . THR A 1 100 ? 3.245 9.911 0.774 1.00 93.00 100 THR A N 1
ATOM 729 C CA . THR A 1 100 ? 2.346 11.045 0.533 1.00 93.00 100 THR A CA 1
ATOM 730 C C . THR A 1 100 ? 1.239 10.667 -0.443 1.00 93.00 100 THR A C 1
ATOM 732 O O . THR A 1 100 ? 0.075 10.918 -0.158 1.00 93.00 100 THR A O 1
ATOM 735 N N . GLU A 1 101 ? 1.583 9.995 -1.546 1.00 91.62 101 GLU A N 1
ATOM 736 C CA . GLU A 1 101 ? 0.602 9.518 -2.522 1.00 91.62 101 GLU A CA 1
ATOM 737 C C . GLU A 1 101 ? -0.359 8.494 -1.900 1.00 91.62 101 GLU A C 1
ATOM 739 O O . GLU A 1 101 ? -1.558 8.533 -2.169 1.00 91.62 101 GLU A O 1
ATOM 744 N N . LEU A 1 102 ? 0.139 7.583 -1.057 1.00 93.12 102 LEU A N 1
ATOM 745 C CA . LEU A 1 102 ? -0.715 6.618 -0.361 1.00 93.12 102 LEU A CA 1
ATOM 746 C C . LEU A 1 102 ? -1.684 7.314 0.601 1.00 93.12 102 LEU A C 1
ATOM 748 O O . LEU A 1 102 ? -2.876 7.018 0.568 1.00 93.12 102 LEU A O 1
ATOM 752 N N . ARG A 1 103 ? -1.197 8.261 1.409 1.00 94.12 103 ARG A N 1
ATOM 753 C CA . ARG A 1 103 ? -2.025 9.039 2.346 1.00 94.12 103 ARG A CA 1
ATOM 754 C C . ARG A 1 103 ? -3.079 9.871 1.619 1.00 94.12 103 ARG A C 1
ATOM 756 O O . ARG A 1 103 ? -4.220 9.917 2.056 1.00 94.12 103 ARG A O 1
ATOM 763 N N . GLU A 1 104 ? -2.717 10.485 0.496 1.00 94.12 104 GLU A N 1
ATOM 764 C CA . GLU A 1 104 ? -3.641 11.268 -0.327 1.00 94.12 104 GLU A CA 1
ATOM 765 C C . GLU A 1 104 ? -4.735 10.386 -0.945 1.00 94.12 104 GLU A C 1
ATOM 767 O O . GLU A 1 104 ? -5.916 10.710 -0.856 1.00 94.12 104 GLU A O 1
ATOM 772 N N . ARG A 1 105 ? -4.361 9.249 -1.549 1.00 93.06 105 ARG A N 1
ATOM 773 C CA . ARG A 1 105 ? -5.300 8.411 -2.314 1.00 93.06 105 ARG A CA 1
ATOM 774 C C . ARG A 1 105 ? -6.199 7.537 -1.452 1.00 93.06 105 ARG A C 1
ATOM 776 O O . ARG A 1 105 ? -7.361 7.356 -1.796 1.00 93.06 105 ARG A O 1
ATOM 783 N N . PHE A 1 106 ? -5.662 6.948 -0.385 1.00 94.38 106 PHE A N 1
ATOM 784 C CA . PHE A 1 106 ? -6.475 6.179 0.560 1.00 94.38 106 PHE A CA 1
ATOM 785 C C . PHE A 1 106 ? -7.239 7.099 1.520 1.00 94.38 106 PHE A C 1
ATOM 787 O O . PHE A 1 106 ? -8.280 6.706 2.051 1.00 94.38 106 PHE A O 1
ATOM 7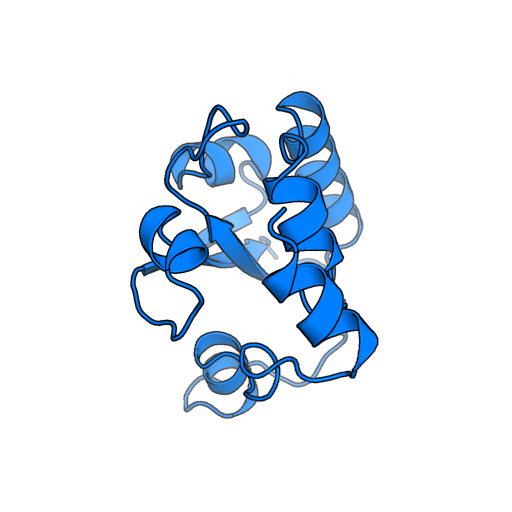94 N N . GLY A 1 107 ? -6.767 8.338 1.682 1.00 91.56 107 GLY A N 1
ATOM 795 C CA . GLY A 1 107 ? -7.451 9.375 2.433 1.00 91.56 107 GLY A CA 1
ATOM 796 C C . GLY A 1 107 ? -7.557 9.061 3.930 1.00 91.56 107 GLY A C 1
ATOM 797 O O . GLY A 1 107 ? -6.882 8.167 4.441 1.00 91.56 107 GLY A O 1
ATOM 798 N N . PRO A 1 108 ? -8.433 9.776 4.656 1.00 93.38 108 PRO A N 1
ATOM 799 C CA . PRO A 1 108 ? -8.535 9.677 6.114 1.00 93.38 108 PRO A CA 1
ATOM 800 C C . PRO A 1 108 ? -9.124 8.348 6.605 1.00 93.38 108 PRO A C 1
ATOM 802 O O . PRO A 1 108 ? -9.102 8.071 7.797 1.00 93.38 108 PRO A O 1
ATOM 805 N N . ALA A 1 109 ? -9.665 7.520 5.706 1.00 94.19 109 ALA A N 1
ATOM 806 C CA . ALA A 1 109 ? -10.183 6.203 6.062 1.00 94.19 109 ALA A CA 1
ATOM 807 C C . ALA A 1 109 ? -9.069 5.200 6.404 1.00 94.19 109 ALA A C 1
ATOM 809 O O . ALA A 1 109 ? -9.371 4.129 6.931 1.00 94.19 109 ALA A O 1
ATOM 810 N N . TRP A 1 110 ? -7.809 5.519 6.090 1.00 97.44 110 TRP A N 1
ATOM 811 C CA . TRP A 1 110 ? -6.673 4.629 6.284 1.00 97.44 110 TRP A CA 1
ATOM 812 C C . TRP A 1 110 ? -5.486 5.335 6.929 1.00 97.44 110 TRP A C 1
ATOM 814 O O . TRP A 1 110 ? -5.018 6.370 6.460 1.00 97.44 110 TRP A O 1
ATOM 824 N N . ASP A 1 111 ? -4.906 4.673 7.922 1.00 96.12 111 ASP A N 1
ATOM 825 C CA . ASP A 1 111 ? -3.649 5.064 8.537 1.00 96.12 111 ASP A CA 1
ATOM 826 C C . ASP A 1 111 ? -2.496 4.265 7.934 1.00 96.12 111 ASP A C 1
ATOM 828 O O . ASP A 1 111 ? -2.506 3.031 7.939 1.00 96.12 111 ASP A O 1
ATOM 832 N N . LEU A 1 112 ? -1.461 4.952 7.446 1.00 96.06 112 LEU A N 1
ATOM 833 C CA . LEU A 1 112 ? -0.199 4.300 7.094 1.00 96.06 112 LEU A CA 1
ATOM 834 C C . LEU A 1 112 ? 0.560 3.963 8.385 1.00 96.06 112 LEU A C 1
ATOM 836 O O . LEU A 1 112 ? 1.127 4.851 9.022 1.00 96.06 112 LEU A O 1
ATOM 840 N N . ALA A 1 113 ? 0.556 2.682 8.752 1.00 93.69 113 ALA A N 1
ATOM 841 C CA . ALA A 1 113 ? 1.134 2.175 9.991 1.00 93.69 113 ALA A CA 1
ATOM 842 C C . ALA A 1 113 ? 2.660 2.043 9.916 1.00 93.69 113 ALA A C 1
ATOM 844 O O . ALA A 1 113 ? 3.348 2.386 10.873 1.00 93.69 113 ALA A O 1
ATOM 845 N N . TRP A 1 114 ? 3.193 1.532 8.801 1.00 94.00 114 TRP A N 1
ATOM 846 C CA . TRP A 1 114 ? 4.638 1.479 8.567 1.00 94.00 114 TRP A CA 1
ATOM 847 C C . TRP A 1 114 ? 4.993 1.337 7.084 1.00 94.00 114 TRP A C 1
ATOM 849 O O . TRP A 1 114 ? 4.190 0.856 6.278 1.00 94.00 114 TRP A O 1
ATOM 859 N N . THR A 1 115 ? 6.248 1.678 6.777 1.00 93.50 115 THR A N 1
ATOM 860 C CA . THR A 1 115 ? 6.929 1.419 5.502 1.00 93.50 115 THR A CA 1
ATOM 861 C C . THR A 1 115 ? 8.230 0.658 5.769 1.00 93.50 115 THR A C 1
ATOM 863 O O . THR A 1 115 ? 8.994 1.030 6.656 1.00 93.50 115 THR A O 1
ATOM 866 N N . LYS A 1 116 ? 8.499 -0.401 5.002 1.00 88.56 116 LYS A N 1
ATOM 867 C CA . LYS A 1 116 ? 9.762 -1.153 5.020 1.00 88.56 116 LYS A CA 1
ATOM 868 C C . LYS A 1 116 ? 10.406 -1.093 3.637 1.00 88.56 116 LYS A C 1
ATOM 870 O O . LYS A 1 116 ? 9.830 -1.562 2.657 1.00 88.56 116 LYS A O 1
ATOM 875 N N . THR A 1 117 ? 11.606 -0.526 3.553 1.00 82.81 117 THR A N 1
ATOM 876 C CA . THR A 1 117 ? 12.392 -0.419 2.312 1.00 82.81 117 THR A CA 1
ATOM 877 C C . THR A 1 117 ? 13.571 -1.385 2.322 1.00 82.81 117 THR A C 1
ATOM 879 O O . THR A 1 117 ? 14.172 -1.594 3.369 1.00 82.81 117 THR A O 1
ATOM 882 N N . GLY A 1 118 ? 13.977 -1.894 1.156 1.00 64.94 118 GLY A N 1
ATOM 883 C CA . GLY A 1 118 ? 15.289 -2.544 0.998 1.00 64.94 118 GLY A CA 1
ATOM 884 C C . GLY A 1 118 ? 15.405 -3.974 1.535 1.00 64.94 118 GLY A C 1
ATOM 885 O O . GLY A 1 118 ? 16.474 -4.568 1.447 1.00 64.94 118 GLY A O 1
ATOM 886 N N . GLU A 1 119 ? 14.316 -4.552 2.031 1.00 58.19 119 GLU A N 1
ATOM 887 C CA . GLU A 1 119 ? 14.294 -5.888 2.627 1.00 58.19 119 GLU A CA 1
ATOM 888 C C . GLU A 1 119 ? 13.690 -6.904 1.642 1.00 58.19 119 GLU A C 1
ATOM 890 O O . GLU A 1 119 ? 12.628 -7.470 1.884 1.00 58.19 119 GLU A O 1
ATOM 895 N N . GLN A 1 120 ? 14.309 -7.086 0.467 1.00 58.69 120 GLN A N 1
ATOM 896 C CA . GLN A 1 120 ? 13.895 -8.125 -0.486 1.00 58.69 120 GLN A CA 1
ATOM 897 C C . GLN A 1 120 ? 15.024 -8.580 -1.416 1.00 58.69 120 GLN A C 1
ATOM 899 O O . GLN A 1 120 ? 15.698 -7.771 -2.052 1.00 58.69 120 GLN A O 1
ATOM 904 N N . ALA A 1 121 ? 15.157 -9.901 -1.558 1.00 53.03 121 ALA A N 1
ATOM 905 C CA . ALA A 1 121 ? 15.815 -10.514 -2.702 1.00 53.03 121 ALA A CA 1
ATOM 906 C C . ALA A 1 121 ? 14.944 -10.306 -3.950 1.00 53.03 121 ALA A C 1
ATOM 908 O O . ALA A 1 121 ? 13.731 -10.506 -3.918 1.00 53.03 121 ALA A O 1
ATOM 909 N N . GLY A 1 122 ? 15.553 -9.906 -5.060 1.00 58.31 122 GLY A N 1
ATOM 910 C CA . GLY A 1 122 ? 14.834 -9.639 -6.298 1.00 58.31 122 GLY A CA 1
ATOM 911 C C . GLY A 1 122 ? 15.781 -9.506 -7.480 1.00 58.31 122 GLY A C 1
ATOM 912 O O . GLY A 1 122 ? 17.002 -9.515 -7.338 1.00 58.31 122 GLY A O 1
ATOM 913 N N . THR A 1 123 ? 15.221 -9.385 -8.681 1.00 61.31 123 THR A N 1
ATOM 914 C CA . THR A 1 123 ? 16.040 -9.142 -9.878 1.00 61.31 123 THR A CA 1
ATOM 915 C C . THR A 1 123 ? 16.751 -7.779 -9.787 1.00 61.31 123 THR A C 1
ATOM 917 O O . THR A 1 123 ? 16.235 -6.869 -9.132 1.00 61.31 123 THR A O 1
ATOM 920 N N . PRO A 1 124 ? 17.874 -7.553 -10.498 1.00 66.44 124 PRO A N 1
ATOM 921 C CA . PRO A 1 124 ? 18.537 -6.243 -10.525 1.00 66.44 124 PRO A CA 1
ATOM 922 C C . PRO A 1 124 ? 17.600 -5.082 -10.900 1.00 66.44 124 PRO A C 1
ATOM 924 O O . PRO A 1 124 ? 17.754 -3.969 -10.406 1.00 66.44 124 PRO A O 1
ATOM 927 N N . ALA A 1 125 ? 16.590 -5.338 -11.739 1.00 63.59 125 ALA A N 1
ATOM 928 C CA . ALA A 1 125 ? 15.567 -4.354 -12.082 1.00 63.59 125 ALA A CA 1
ATOM 929 C C . ALA A 1 125 ? 14.672 -3.985 -10.883 1.00 63.59 125 ALA A C 1
ATOM 931 O O . ALA A 1 125 ? 14.405 -2.805 -10.674 1.00 63.59 125 ALA A O 1
ATOM 932 N N . MET A 1 126 ? 14.258 -4.964 -10.070 1.00 64.69 126 MET A N 1
ATOM 933 C CA . MET A 1 126 ? 13.480 -4.730 -8.842 1.00 64.69 126 MET A CA 1
ATOM 934 C C . MET A 1 126 ? 14.297 -3.965 -7.796 1.00 64.69 126 MET A C 1
ATOM 936 O O . MET A 1 126 ? 13.780 -3.039 -7.174 1.00 64.69 126 MET A O 1
ATOM 940 N N . MET A 1 127 ? 15.589 -4.286 -7.669 1.00 69.31 127 MET A N 1
ATOM 941 C CA . MET A 1 127 ? 16.505 -3.558 -6.785 1.00 69.31 127 MET A CA 1
ATOM 942 C C . MET A 1 127 ? 16.652 -2.092 -7.214 1.00 69.31 127 MET A C 1
ATOM 944 O O . MET A 1 127 ? 16.574 -1.188 -6.385 1.00 69.31 127 MET A O 1
ATOM 948 N N . ARG A 1 128 ? 16.783 -1.826 -8.523 1.00 69.25 128 ARG A N 1
ATOM 949 C CA . ARG A 1 128 ? 16.843 -0.455 -9.070 1.00 69.25 128 ARG A CA 1
ATOM 950 C C . ARG A 1 128 ? 15.532 0.316 -8.899 1.00 69.25 128 ARG A C 1
ATOM 952 O O . ARG A 1 128 ? 15.574 1.516 -8.640 1.00 69.25 128 ARG A O 1
ATOM 959 N N . ALA A 1 129 ? 14.394 -0.365 -9.022 1.00 68.19 129 ALA A N 1
ATOM 960 C CA . ALA A 1 129 ? 13.065 0.210 -8.813 1.00 68.19 129 ALA A CA 1
ATOM 961 C C . ALA A 1 129 ? 12.730 0.459 -7.326 1.00 68.19 129 ALA A C 1
ATOM 963 O O . ALA A 1 129 ? 11.709 1.078 -7.027 1.00 68.19 129 ALA A O 1
ATOM 964 N N . ALA A 1 130 ? 13.602 0.024 -6.405 1.00 79.06 130 ALA A N 1
ATOM 965 C CA . ALA A 1 130 ? 13.481 0.205 -4.960 1.00 79.06 130 ALA A CA 1
ATOM 966 C C . ALA A 1 130 ? 12.117 -0.264 -4.430 1.00 79.06 130 ALA A C 1
ATOM 968 O O . ALA A 1 130 ? 11.260 0.540 -4.050 1.00 79.06 130 ALA A O 1
ATOM 969 N N . ALA A 1 131 ? 11.917 -1.584 -4.449 1.00 79.38 131 ALA A N 1
ATOM 970 C CA . ALA A 1 131 ? 10.755 -2.213 -3.837 1.00 79.38 131 ALA A CA 1
ATOM 971 C C . ALA A 1 131 ? 10.649 -1.850 -2.347 1.00 79.38 131 ALA A C 1
ATOM 973 O O . ALA A 1 131 ? 11.643 -1.854 -1.612 1.00 79.38 131 ALA A O 1
ATOM 974 N N . ALA A 1 132 ? 9.430 -1.545 -1.920 1.00 85.31 132 ALA A N 1
ATOM 975 C CA . ALA A 1 132 ? 9.082 -1.293 -0.536 1.00 85.31 132 ALA A CA 1
ATOM 976 C C . ALA A 1 132 ? 7.742 -1.949 -0.202 1.00 85.31 132 ALA A C 1
ATOM 978 O O . ALA A 1 132 ? 6.872 -2.106 -1.063 1.00 85.31 132 ALA A O 1
ATOM 979 N N . TRP A 1 133 ? 7.594 -2.301 1.067 1.00 88.44 133 TRP A N 1
ATOM 980 C CA . TRP A 1 133 ? 6.348 -2.759 1.655 1.00 88.44 133 TRP A CA 1
ATOM 981 C C . TRP A 1 133 ? 5.721 -1.642 2.476 1.00 88.44 133 TRP A C 1
ATOM 983 O O . TRP A 1 133 ? 6.411 -0.938 3.209 1.00 88.44 133 TRP A O 1
ATOM 993 N N . PHE A 1 134 ? 4.407 -1.527 2.386 1.00 91.94 134 PHE A N 1
ATOM 994 C CA . PHE A 1 134 ? 3.587 -0.577 3.115 1.00 91.94 134 PHE A CA 1
ATOM 995 C C . PHE A 1 134 ? 2.497 -1.347 3.842 1.00 91.94 134 PHE A C 1
ATOM 997 O O . PHE A 1 134 ? 1.851 -2.220 3.255 1.00 91.94 134 PHE A O 1
ATOM 1004 N N . ARG A 1 135 ? 2.261 -1.003 5.105 1.00 94.38 135 ARG A N 1
ATOM 1005 C CA . ARG A 1 135 ? 1.106 -1.492 5.854 1.00 94.38 135 ARG A CA 1
ATOM 1006 C C . ARG A 1 135 ? 0.174 -0.339 6.153 1.00 94.38 135 ARG A C 1
ATOM 1008 O O . ARG A 1 135 ? 0.552 0.586 6.867 1.00 94.38 135 ARG A O 1
ATOM 1015 N N . LEU A 1 136 ? -1.053 -0.440 5.663 1.00 95.56 136 LEU A N 1
ATOM 1016 C CA . LEU A 1 136 ? -2.133 0.478 5.988 1.00 95.56 136 LEU A CA 1
ATOM 1017 C C . LEU A 1 136 ? -3.172 -0.226 6.860 1.00 95.56 136 LEU A C 1
ATOM 1019 O O . LEU A 1 136 ? -3.409 -1.428 6.712 1.00 95.56 136 LEU A O 1
ATOM 1023 N N . LYS A 1 137 ? -3.798 0.524 7.762 1.00 95.75 137 LYS A N 1
ATOM 1024 C CA . LYS A 1 137 ? -4.897 0.058 8.604 1.00 95.75 137 LYS A CA 1
ATOM 1025 C C . LYS A 1 137 ? -6.118 0.930 8.355 1.00 95.75 137 LYS A C 1
ATOM 1027 O O . LYS A 1 137 ? -6.028 2.145 8.484 1.00 95.75 137 LYS A O 1
ATOM 1032 N N . LYS A 1 138 ? -7.242 0.319 7.992 1.00 95.38 138 LYS A N 1
ATOM 1033 C CA . LYS A 1 138 ? -8.508 1.035 7.846 1.00 95.38 138 LYS A CA 1
ATOM 1034 C C . LYS A 1 138 ? -9.031 1.411 9.230 1.00 95.38 138 LYS A C 1
ATOM 1036 O O . LYS A 1 138 ? -8.936 0.600 10.155 1.00 95.38 138 LYS A O 1
ATOM 1041 N N . ALA A 1 139 ? -9.596 2.607 9.358 1.00 91.75 139 ALA A N 1
ATOM 1042 C CA . ALA A 1 139 ? -10.330 3.006 10.551 1.00 91.75 139 ALA A CA 1
ATOM 1043 C C . ALA A 1 139 ? -11.445 1.987 10.869 1.00 91.75 139 ALA A C 1
ATOM 1045 O O . ALA A 1 139 ? -11.947 1.294 9.972 1.00 91.75 139 ALA A O 1
ATOM 1046 N N . ALA A 1 140 ? -11.754 1.845 12.158 1.00 83.56 140 ALA A N 1
ATOM 1047 C CA . ALA A 1 140 ? -12.831 0.984 12.645 1.00 83.56 140 ALA A CA 1
ATOM 1048 C C . ALA A 1 140 ? -14.210 1.622 12.433 1.00 83.56 140 ALA A C 1
ATOM 1050 O O . ALA A 1 140 ? -14.273 2.868 12.335 1.00 83.56 140 ALA A O 1
#

Foldseek 3Di:
DDPVVVVCVVVVNLVQQPDDDPVVCCCCPNPPHDPDDDDDDDPPDSCPVVVVLLAVQHQDLVSLLVVLVVCLVPDDAFDKDKDKWQQQADPPHRGTDDPVSVCVRNDPQKDFPDKAWDPGDDDPSSVVSTIMITMITGHD

Radius of gyration: 15.63 Å; chains: 1; bounding box: 34×34×42 Å

Secondary structure (DSSP, 8-state):
--HHHHHHHHTT--GGGSS--HHHHHHHHSTTPPPS-----TT-SSSHHHHHHHHTT-S-HHHHHHHHHHHHHHSPTT-EEEEEEE-S-BTTB-----HHHHHHHHGGGEEEEEEEES-----HHHHHTTEEEEEEEE--